Protein AF-A0A2W4M4T5-F1 (afdb_monomer_lite)

pLDDT: mean 83.71, std 16.91, range [37.59, 98.0]

Radius of gyration: 23.9 Å; chains: 1; bounding box: 44×27×94 Å

Sequence (125 aa):
LLLDLAQGASMSASIDAAGRVLHELYKVGNVKRNTVQHAGFLVLKAPDVPSMLIETAFISNPAEEKRLRDPKHQQRLAEAIHAGVRSYFYANPPPGTLIAQRLQGGGNRIAAAGPRAEGATGAAP

Secondary structure (DSSP, 8-state):
-HHHHHHHHHHHHHHHHHHHHHHHHHHHS--S-SS------GGG--SSS---------TTSHHHHHHHT-HHHHHHHHHHHHHHHHHHHHHSPPTTSHHHHHHHHHHTTSS--PPPPPP------

Foldseek 3Di:
DVLVVLQVVLAVLLQQLVLLLLVLLVVLDDDPDNHADDDPDPQCPDSNHNDDDDDQFDCVDVVRVVLVPDPVSVVSSVVSSVRSNVVSCLVVPDPPDPSVVVVVVVVVVVVPCDPDDDDDDDDDD

Structure (mmCIF, N/CA/C/O backbone):
data_AF-A0A2W4M4T5-F1
#
_entry.id   AF-A0A2W4M4T5-F1
#
loop_
_atom_site.group_PDB
_atom_site.id
_atom_site.type_symbol
_atom_site.label_atom_id
_atom_site.label_alt_id
_atom_site.label_comp_id
_atom_site.label_asym_id
_atom_site.label_entity_id
_atom_site.label_seq_id
_atom_site.pdbx_PDB_ins_code
_atom_site.Cartn_x
_atom_site.Cartn_y
_atom_site.Cartn_z
_atom_site.occupancy
_atom_site.B_iso_or_equiv
_atom_site.auth_seq_id
_atom_site.auth_comp_id
_atom_site.auth_asym_id
_atom_site.auth_atom_id
_atom_site.pdbx_PDB_model_num
ATOM 1 N N . LEU A 1 1 ? 27.479 1.053 -9.948 1.00 78.12 1 LEU A N 1
ATOM 2 C CA . LEU A 1 1 ? 26.798 1.242 -11.250 1.00 78.12 1 LEU A CA 1
ATOM 3 C C . LEU A 1 1 ? 25.542 0.376 -11.352 1.00 78.12 1 LEU A C 1
ATOM 5 O O . LEU A 1 1 ? 24.470 0.944 -11.266 1.00 78.12 1 LEU A O 1
ATOM 9 N N . LEU A 1 2 ? 25.621 -0.963 -11.420 1.00 86.06 2 LEU A N 1
ATOM 10 C CA . LEU A 1 2 ? 24.408 -1.809 -11.481 1.00 86.06 2 LEU A CA 1
ATOM 11 C C . LEU A 1 2 ? 23.506 -1.704 -10.241 1.00 86.06 2 LEU A C 1
ATOM 13 O O . LEU A 1 2 ? 22.292 -1.621 -10.380 1.00 86.06 2 LEU A O 1
ATOM 17 N N . LEU A 1 3 ? 24.098 -1.660 -9.043 1.00 85.00 3 LEU A N 1
ATOM 18 C CA . LEU A 1 3 ? 23.341 -1.528 -7.793 1.00 85.00 3 LEU A CA 1
ATOM 19 C C . LEU A 1 3 ? 22.560 -0.207 -7.716 1.00 85.00 3 LEU A C 1
ATOM 21 O O . LEU A 1 3 ? 21.418 -0.193 -7.281 1.00 85.00 3 LEU A O 1
ATOM 25 N N . ASP A 1 4 ? 23.172 0.882 -8.175 1.00 83.81 4 ASP A N 1
ATOM 26 C CA . ASP A 1 4 ? 22.576 2.221 -8.171 1.00 83.81 4 ASP A CA 1
ATOM 27 C C . ASP A 1 4 ? 21.424 2.321 -9.189 1.00 83.81 4 ASP A C 1
ATOM 29 O O . ASP A 1 4 ? 20.344 2.819 -8.884 1.00 83.81 4 ASP A O 1
ATOM 33 N N . LEU A 1 5 ? 21.598 1.718 -10.374 1.00 83.81 5 LEU A N 1
ATOM 34 C CA . LEU A 1 5 ? 20.526 1.586 -11.368 1.00 83.81 5 LEU A CA 1
ATOM 35 C C . LEU A 1 5 ? 19.352 0.746 -10.847 1.00 83.81 5 LEU A C 1
ATOM 37 O O . LEU A 1 5 ? 18.197 1.122 -11.045 1.00 83.81 5 LEU A O 1
ATOM 41 N N . ALA A 1 6 ? 19.633 -0.372 -10.171 1.00 84.31 6 ALA A N 1
ATOM 42 C CA . ALA A 1 6 ? 18.604 -1.218 -9.570 1.00 84.31 6 ALA A CA 1
ATOM 43 C C . ALA A 1 6 ? 17.831 -0.475 -8.467 1.00 84.31 6 ALA A C 1
ATOM 45 O O . ALA A 1 6 ? 16.601 -0.506 -8.459 1.00 84.31 6 ALA A O 1
ATOM 46 N N . GLN A 1 7 ? 18.536 0.266 -7.607 1.00 85.50 7 GLN A N 1
ATOM 47 C CA . GLN A 1 7 ? 17.928 1.107 -6.573 1.00 85.50 7 GLN A CA 1
ATOM 48 C C . GLN A 1 7 ? 17.037 2.198 -7.168 1.00 85.50 7 GLN A C 1
ATOM 50 O O . GLN A 1 7 ? 15.904 2.377 -6.718 1.00 85.50 7 G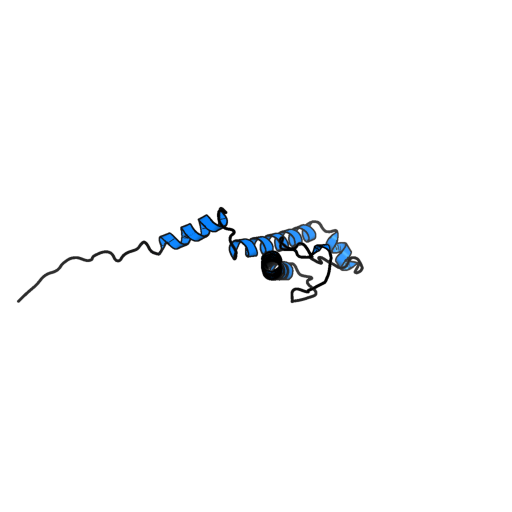LN A O 1
ATOM 55 N N . GLY A 1 8 ? 17.510 2.891 -8.208 1.00 86.69 8 GLY A N 1
ATOM 56 C CA . GLY A 1 8 ? 16.719 3.889 -8.925 1.00 86.69 8 GLY A CA 1
ATOM 57 C C . GLY A 1 8 ? 15.447 3.291 -9.533 1.00 86.69 8 GLY A C 1
ATOM 58 O O . GLY A 1 8 ? 14.355 3.817 -9.321 1.00 86.69 8 GLY A O 1
ATOM 59 N N . ALA A 1 9 ? 15.566 2.151 -10.219 1.00 87.12 9 ALA A N 1
ATOM 60 C CA . ALA A 1 9 ? 14.426 1.454 -10.813 1.00 87.12 9 ALA A CA 1
ATOM 61 C C . ALA A 1 9 ? 13.409 0.986 -9.756 1.00 87.12 9 ALA A C 1
ATOM 63 O O . ALA A 1 9 ? 12.205 1.193 -9.924 1.00 87.12 9 ALA A O 1
ATOM 64 N N . SER A 1 10 ? 13.886 0.411 -8.648 1.00 89.25 10 SER A N 1
ATOM 65 C CA . SER A 1 10 ? 13.053 -0.013 -7.517 1.00 89.25 10 SER A CA 1
ATOM 66 C C . SER A 1 10 ? 12.312 1.169 -6.880 1.00 89.25 10 SER A C 1
ATOM 68 O O . SER A 1 10 ? 11.111 1.085 -6.606 1.00 89.25 10 SER A O 1
ATOM 70 N N . MET A 1 11 ? 12.984 2.312 -6.712 1.00 90.38 11 MET A N 1
ATOM 71 C CA . MET A 1 11 ? 12.371 3.536 -6.189 1.00 90.38 11 MET A CA 1
ATOM 72 C C . MET A 1 11 ? 11.274 4.062 -7.123 1.00 90.38 11 MET A C 1
ATOM 74 O O . MET A 1 11 ? 10.160 4.327 -6.671 1.00 90.38 11 MET A O 1
ATOM 78 N N . SER A 1 12 ? 11.544 4.172 -8.427 1.00 92.44 12 SER A N 1
ATOM 79 C CA . SER A 1 12 ? 10.541 4.614 -9.405 1.00 92.44 12 SER A CA 1
ATOM 80 C C . SER A 1 12 ? 9.327 3.683 -9.441 1.00 92.44 12 SER A C 1
ATOM 82 O O . SER A 1 12 ? 8.189 4.155 -9.418 1.00 92.44 12 SER A O 1
ATOM 84 N N . ALA A 1 13 ? 9.555 2.367 -9.422 1.00 93.81 13 ALA A N 1
ATOM 85 C CA . ALA A 1 13 ? 8.497 1.366 -9.331 1.00 93.81 13 ALA A CA 1
ATOM 86 C C . ALA A 1 13 ? 7.667 1.513 -8.045 1.00 93.81 13 ALA A C 1
ATOM 88 O O . ALA A 1 13 ? 6.438 1.453 -8.095 1.00 93.81 13 ALA A O 1
ATOM 89 N N . SER A 1 14 ? 8.325 1.759 -6.908 1.00 95.06 14 SER A N 1
ATOM 90 C CA . SER A 1 14 ? 7.667 1.972 -5.614 1.00 95.06 14 SER A CA 1
ATOM 91 C C . SER A 1 14 ? 6.757 3.197 -5.635 1.00 95.06 14 SER A C 1
ATOM 93 O O . SER A 1 14 ? 5.631 3.121 -5.151 1.00 95.06 14 SER A O 1
ATOM 95 N N . ILE A 1 15 ? 7.212 4.309 -6.224 1.00 95.00 15 ILE A N 1
ATOM 96 C CA . ILE A 1 15 ? 6.440 5.557 -6.322 1.00 95.00 15 ILE A CA 1
ATOM 97 C C . ILE A 1 15 ? 5.196 5.371 -7.199 1.00 95.00 15 ILE A C 1
ATOM 99 O O . ILE A 1 15 ? 4.105 5.768 -6.788 1.00 95.00 15 ILE A O 1
ATOM 103 N N . ASP A 1 16 ? 5.330 4.749 -8.375 1.00 96.25 16 ASP A N 1
ATOM 104 C CA . ASP A 1 16 ? 4.192 4.488 -9.271 1.00 96.25 16 ASP A CA 1
ATOM 105 C C . ASP A 1 16 ? 3.172 3.547 -8.609 1.00 96.25 16 ASP A C 1
ATOM 107 O O . ASP A 1 16 ? 1.980 3.860 -8.512 1.00 96.25 16 ASP A O 1
ATOM 111 N N . ALA A 1 17 ? 3.640 2.425 -8.054 1.00 96.69 17 ALA A N 1
ATOM 112 C CA . ALA A 1 17 ? 2.778 1.481 -7.354 1.00 96.69 17 ALA A CA 1
ATOM 113 C C . ALA A 1 17 ? 2.069 2.134 -6.153 1.00 96.69 17 ALA A C 1
ATOM 115 O O . ALA A 1 17 ? 0.855 1.978 -5.993 1.00 96.69 17 ALA A O 1
ATOM 116 N N . ALA A 1 18 ? 2.793 2.910 -5.340 1.00 95.94 18 ALA A N 1
ATOM 117 C CA . ALA A 1 18 ? 2.231 3.610 -4.190 1.00 95.94 18 ALA A CA 1
ATOM 118 C C . ALA A 1 18 ? 1.200 4.664 -4.610 1.00 95.94 18 ALA A C 1
ATOM 120 O O . ALA A 1 18 ? 0.160 4.776 -3.968 1.00 95.94 18 ALA A O 1
ATOM 121 N N . GLY A 1 19 ? 1.433 5.395 -5.705 1.00 95.81 19 GLY A N 1
ATOM 122 C CA . GLY A 1 19 ? 0.477 6.369 -6.238 1.00 95.81 19 GLY A CA 1
ATOM 123 C C . GLY A 1 19 ? -0.847 5.726 -6.657 1.00 95.81 19 GLY A C 1
ATOM 124 O O . GLY A 1 19 ? -1.922 6.254 -6.365 1.00 95.81 19 GLY A O 1
ATOM 125 N N . ARG A 1 20 ? -0.790 4.541 -7.271 1.00 96.88 20 ARG A N 1
ATOM 126 C CA . ARG A 1 20 ? -1.985 3.775 -7.663 1.00 96.88 20 ARG A CA 1
ATOM 127 C C . ARG A 1 20 ? -2.732 3.215 -6.461 1.00 96.88 20 ARG A C 1
ATOM 129 O O . ARG A 1 20 ? -3.953 3.315 -6.405 1.00 96.88 20 ARG A O 1
ATOM 136 N N . VAL A 1 21 ? -2.012 2.663 -5.486 1.00 96.19 21 VAL A N 1
ATOM 137 C CA . VAL A 1 21 ? -2.602 2.204 -4.218 1.00 96.19 21 VAL A CA 1
ATOM 138 C C . VAL A 1 21 ? -3.254 3.364 -3.470 1.00 96.19 21 VAL A C 1
ATOM 140 O O . VAL A 1 21 ? -4.394 3.242 -3.028 1.00 96.19 21 VAL A O 1
ATOM 143 N N . LEU A 1 22 ? -2.585 4.515 -3.399 1.00 95.12 22 LEU A N 1
ATOM 144 C CA . LEU A 1 22 ? -3.117 5.729 -2.792 1.00 95.12 22 LEU A CA 1
ATOM 145 C C . LEU A 1 22 ? -4.424 6.169 -3.469 1.00 95.12 22 LEU A C 1
ATOM 147 O O . LEU A 1 22 ? -5.398 6.461 -2.778 1.00 95.12 22 LEU A O 1
ATOM 151 N N . HIS A 1 23 ? -4.471 6.162 -4.805 1.00 94.50 23 HIS A N 1
ATOM 152 C CA . HIS A 1 23 ? -5.674 6.489 -5.575 1.00 94.50 23 HIS A CA 1
ATOM 153 C C . HIS A 1 23 ? -6.866 5.569 -5.255 1.00 94.50 23 HIS A C 1
ATOM 155 O O . HIS A 1 23 ? -7.997 6.043 -5.156 1.00 94.50 23 HIS A O 1
ATOM 161 N N . GLU A 1 24 ? -6.644 4.267 -5.068 1.00 95.44 24 GLU A N 1
ATOM 162 C CA . GLU A 1 24 ? -7.721 3.344 -4.688 1.00 95.44 24 GLU A CA 1
ATOM 163 C C . GLU A 1 24 ? -8.148 3.523 -3.225 1.00 95.44 24 GLU A C 1
ATOM 165 O O . GLU A 1 24 ? -9.343 3.524 -2.925 1.00 95.44 24 GLU A O 1
ATOM 170 N N . LEU A 1 25 ? -7.201 3.756 -2.311 1.00 93.31 25 LEU A N 1
ATOM 171 C CA . LEU A 1 25 ? -7.499 4.024 -0.899 1.00 93.31 25 LEU A CA 1
ATOM 172 C C . LEU A 1 25 ? -8.354 5.286 -0.716 1.00 93.31 25 LEU A C 1
ATOM 174 O O . LEU A 1 25 ? -9.224 5.318 0.156 1.00 93.31 25 LEU A O 1
ATOM 178 N N . TYR A 1 26 ? -8.187 6.289 -1.582 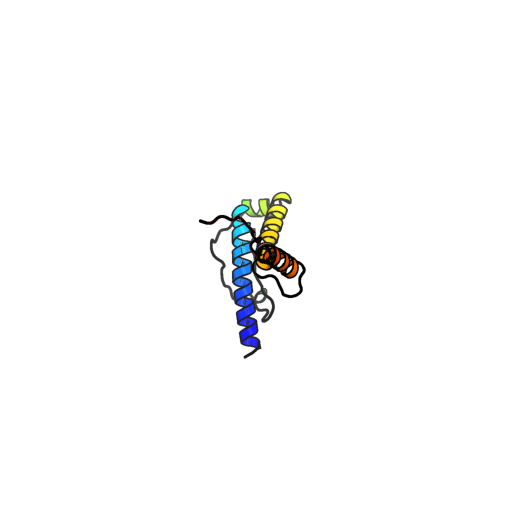1.00 91.06 26 TYR A N 1
ATOM 179 C CA . TYR A 1 26 ? -9.044 7.477 -1.609 1.00 91.06 26 TYR A CA 1
ATOM 180 C C . TYR A 1 26 ? -10.534 7.152 -1.730 1.00 91.06 26 TYR A C 1
ATOM 182 O O . TYR A 1 26 ? -11.363 7.832 -1.125 1.00 91.06 26 TYR A O 1
ATOM 190 N N . LYS A 1 27 ? -10.879 6.095 -2.468 1.00 90.75 27 LYS A N 1
ATOM 191 C CA . LYS A 1 27 ? -12.267 5.682 -2.713 1.00 90.75 27 LYS A CA 1
ATOM 192 C C . LYS A 1 27 ? -12.905 5.017 -1.491 1.00 90.75 27 LYS A C 1
ATOM 194 O O . LYS A 1 27 ? -14.124 5.032 -1.358 1.00 90.75 27 LYS A O 1
ATOM 199 N N . VAL A 1 28 ? -12.096 4.455 -0.589 1.00 88.44 28 VAL A N 1
ATOM 200 C CA . VAL A 1 28 ? -12.563 3.825 0.662 1.00 88.44 28 VAL A CA 1
ATOM 201 C C . VAL A 1 28 ? -12.889 4.871 1.737 1.00 88.44 28 VAL A C 1
ATOM 203 O O . VAL A 1 28 ? -13.686 4.603 2.641 1.00 88.44 28 VAL A O 1
ATOM 206 N N . GLY A 1 29 ? -12.320 6.073 1.613 1.00 73.00 29 GLY A N 1
ATOM 207 C CA . GLY A 1 29 ? -12.390 7.137 2.611 1.00 73.00 29 GLY A CA 1
ATOM 208 C C . GLY A 1 29 ? -11.317 6.983 3.694 1.00 73.00 29 GLY A C 1
ATOM 209 O O . GLY A 1 29 ? -10.863 5.877 3.971 1.00 73.00 29 GLY A O 1
ATOM 210 N N . ASN A 1 30 ? -10.940 8.106 4.318 1.00 63.78 30 ASN A N 1
ATOM 211 C CA . ASN A 1 30 ? -9.935 8.231 5.392 1.00 63.78 30 ASN A CA 1
ATOM 212 C C . ASN A 1 30 ? -8.445 8.280 4.987 1.00 63.78 30 ASN A C 1
ATOM 214 O O . ASN A 1 30 ? -7.581 7.947 5.793 1.00 63.78 30 ASN A O 1
ATOM 218 N N . VAL A 1 31 ? -8.100 8.811 3.812 1.00 69.06 31 VAL A N 1
ATOM 219 C CA . VAL A 1 31 ? -6.696 9.155 3.519 1.00 69.06 31 VAL A CA 1
ATOM 220 C C . VAL A 1 31 ? -6.405 10.599 3.950 1.00 69.06 31 VAL A C 1
ATOM 222 O O . VAL A 1 31 ? -7.015 11.534 3.438 1.00 69.06 31 VAL A O 1
ATOM 225 N N . LYS A 1 32 ? -5.468 10.808 4.890 1.00 73.25 32 LYS A N 1
ATOM 226 C CA . LYS A 1 32 ? -5.086 12.160 5.363 1.00 73.25 32 LYS A CA 1
ATOM 227 C C . LYS A 1 32 ? -4.214 12.951 4.379 1.00 73.25 32 LYS A C 1
ATOM 229 O O . LYS A 1 32 ? -4.137 14.171 4.489 1.00 73.25 32 LYS A O 1
ATOM 234 N N . ARG A 1 33 ? -3.494 12.276 3.479 1.00 78.19 33 ARG A N 1
ATOM 235 C CA . ARG A 1 33 ? -2.483 12.877 2.588 1.00 78.19 33 ARG A CA 1
ATOM 236 C C . ARG A 1 33 ? -2.756 12.509 1.137 1.00 78.19 33 ARG A C 1
ATOM 238 O O . ARG A 1 33 ? -2.962 11.341 0.827 1.00 78.19 33 ARG A O 1
ATOM 245 N N . ASN A 1 34 ? -2.751 13.489 0.238 1.00 80.56 34 ASN A N 1
ATOM 246 C CA . ASN A 1 34 ? -3.064 13.323 -1.194 1.00 80.56 34 ASN A CA 1
ATOM 247 C C . ASN A 1 34 ? -1.869 13.019 -2.080 1.00 80.56 34 ASN A C 1
ATOM 249 O O . ASN A 1 34 ? -2.026 12.868 -3.288 1.00 80.56 34 ASN A O 1
ATOM 253 N N . THR A 1 35 ? -0.700 12.862 -1.478 1.00 87.12 35 THR A N 1
ATOM 254 C CA . THR A 1 35 ? 0.535 12.543 -2.178 1.00 87.12 35 THR A CA 1
ATOM 255 C C . THR A 1 35 ? 1.279 11.431 -1.456 1.00 87.12 35 THR A C 1
ATOM 257 O O . THR A 1 35 ? 1.178 11.284 -0.233 1.00 87.12 35 THR A O 1
ATOM 260 N N . VAL A 1 36 ? 2.037 10.645 -2.222 1.00 90.19 36 VAL A N 1
ATOM 261 C CA . VAL A 1 36 ? 2.979 9.663 -1.677 1.00 90.19 36 VAL A CA 1
ATOM 262 C C . VAL A 1 36 ? 4.023 10.409 -0.848 1.00 90.19 36 VAL A C 1
ATOM 264 O O . VAL A 1 36 ? 4.549 11.433 -1.279 1.00 90.19 36 VAL A O 1
ATOM 267 N N . GLN A 1 37 ? 4.286 9.919 0.362 1.00 90.81 37 GLN A N 1
ATOM 268 C CA . GLN A 1 37 ? 5.281 10.496 1.261 1.00 90.81 37 GLN A CA 1
ATOM 269 C C . GLN A 1 37 ? 6.575 9.685 1.197 1.00 90.81 37 GLN A C 1
ATOM 271 O O . GLN A 1 37 ? 6.544 8.462 1.061 1.00 90.81 37 GLN A O 1
ATOM 276 N N . HIS A 1 38 ? 7.707 10.367 1.345 1.00 89.06 38 HIS A N 1
ATOM 277 C CA . HIS A 1 38 ? 9.021 9.737 1.421 1.00 89.06 38 HIS A CA 1
ATOM 278 C C . HIS A 1 38 ? 9.525 9.739 2.860 1.00 89.06 38 HIS A C 1
ATOM 280 O O . HIS A 1 38 ? 9.458 10.756 3.549 1.00 89.06 38 HIS A O 1
ATOM 286 N N . ALA A 1 39 ? 10.055 8.603 3.307 1.00 85.62 39 ALA A N 1
ATOM 287 C CA . ALA A 1 39 ? 10.619 8.455 4.640 1.00 85.62 39 ALA A CA 1
ATOM 288 C C . ALA A 1 39 ? 11.752 7.422 4.644 1.00 85.62 39 ALA A C 1
ATOM 290 O O . ALA A 1 39 ? 11.730 6.444 3.901 1.00 85.62 39 ALA A O 1
ATOM 291 N N . GLY A 1 40 ? 12.741 7.623 5.517 1.00 86.12 40 GLY A N 1
ATOM 292 C CA . GLY A 1 40 ? 13.938 6.782 5.625 1.00 86.12 40 GLY A CA 1
ATOM 293 C C . GLY A 1 40 ? 13.748 5.473 6.402 1.00 86.12 40 GLY A C 1
ATOM 294 O O . GLY A 1 40 ? 14.694 5.030 7.059 1.00 86.12 40 GLY A O 1
ATOM 295 N N . PHE A 1 41 ? 12.555 4.870 6.369 1.00 89.31 41 PHE A N 1
ATOM 296 C CA . PHE A 1 41 ? 12.253 3.644 7.112 1.00 89.31 41 PHE A CA 1
ATOM 297 C C . PHE A 1 41 ? 13.066 2.457 6.596 1.00 89.31 41 PHE A C 1
ATOM 299 O O . PHE A 1 41 ? 13.161 2.241 5.392 1.00 89.31 41 PHE A O 1
ATOM 306 N N . LEU A 1 42 ? 13.619 1.651 7.510 1.00 87.62 42 LEU A N 1
ATOM 307 C CA . LEU A 1 42 ? 14.437 0.483 7.160 1.00 87.62 42 LEU A CA 1
ATOM 308 C C . LEU A 1 42 ? 13.681 -0.519 6.274 1.00 87.62 42 LEU A C 1
ATOM 310 O O . LEU A 1 42 ? 14.258 -1.049 5.331 1.00 87.62 42 LEU A O 1
ATOM 314 N N . VAL A 1 43 ? 12.384 -0.713 6.532 1.00 86.56 43 VAL A N 1
ATOM 315 C CA . VAL A 1 43 ? 11.514 -1.624 5.766 1.00 86.56 43 VAL A CA 1
ATOM 316 C C . VAL A 1 43 ? 11.337 -1.225 4.296 1.00 86.56 43 VAL A C 1
ATOM 318 O O . VAL A 1 43 ? 10.844 -2.024 3.513 1.00 86.56 43 VAL A O 1
ATOM 321 N N . LEU A 1 44 ? 11.744 -0.010 3.913 1.00 89.06 44 LEU A N 1
ATOM 322 C CA . LEU A 1 44 ? 11.647 0.504 2.544 1.00 89.06 44 LEU A CA 1
ATOM 323 C C . LEU A 1 44 ? 12.995 0.510 1.805 1.00 89.06 44 LEU A C 1
ATOM 325 O O . LEU A 1 44 ? 13.075 1.035 0.700 1.00 89.06 44 LEU A O 1
ATOM 329 N N . LYS A 1 45 ? 14.071 -0.019 2.407 1.00 83.88 45 LYS A N 1
ATOM 330 C CA . LYS A 1 45 ? 15.447 0.104 1.880 1.00 83.88 45 LYS A CA 1
ATOM 331 C C . LYS A 1 45 ? 15.929 -1.092 1.054 1.00 83.88 45 LYS A C 1
ATOM 333 O O . LYS A 1 45 ? 17.127 -1.186 0.790 1.00 83.88 45 LYS A O 1
ATOM 338 N N . ALA A 1 46 ? 15.044 -2.006 0.661 1.00 85.31 46 ALA A N 1
ATOM 339 C CA . ALA A 1 46 ? 15.429 -3.111 -0.212 1.00 85.31 46 ALA A CA 1
ATOM 340 C C . ALA A 1 46 ? 15.905 -2.557 -1.576 1.00 85.31 46 ALA A C 1
ATOM 342 O O . ALA A 1 46 ? 15.163 -1.813 -2.220 1.00 85.31 46 ALA A O 1
ATOM 343 N N . PRO A 1 47 ? 17.139 -2.865 -2.016 1.00 78.19 47 PRO A N 1
ATOM 344 C CA . PRO A 1 47 ? 17.741 -2.207 -3.175 1.00 78.19 47 PRO A CA 1
ATOM 345 C C . PRO A 1 47 ? 17.134 -2.637 -4.516 1.00 78.19 47 PRO A C 1
ATOM 347 O O . PRO A 1 47 ? 17.219 -1.895 -5.486 1.00 78.19 47 PRO A O 1
ATOM 350 N N . ASP A 1 48 ? 16.529 -3.817 -4.581 1.00 85.94 48 ASP A N 1
ATOM 351 C CA . ASP A 1 48 ? 16.028 -4.464 -5.796 1.00 85.94 48 ASP A CA 1
ATOM 352 C C . ASP A 1 48 ? 14.537 -4.836 -5.717 1.00 85.94 48 ASP A C 1
ATOM 354 O O . ASP A 1 48 ? 13.975 -5.351 -6.683 1.00 85.94 48 ASP A O 1
ATOM 358 N N . VAL A 1 49 ? 13.878 -4.544 -4.591 1.00 88.81 49 VAL A N 1
ATOM 359 C CA . VAL A 1 49 ? 12.461 -4.853 -4.365 1.00 88.81 49 VAL A CA 1
ATOM 360 C C . VAL A 1 49 ? 11.666 -3.568 -4.130 1.00 88.81 49 VAL A C 1
ATOM 362 O O . VAL A 1 49 ? 11.895 -2.891 -3.118 1.00 88.81 49 VAL A O 1
ATOM 365 N N . PRO A 1 50 ? 10.692 -3.243 -5.003 1.00 92.00 50 PRO A N 1
ATOM 366 C CA . PRO A 1 50 ? 9.802 -2.115 -4.781 1.00 92.00 50 PRO A CA 1
ATOM 367 C C . PRO A 1 50 ? 9.049 -2.268 -3.456 1.00 92.00 50 PRO A C 1
ATOM 369 O O . PRO A 1 50 ? 8.457 -3.314 -3.191 1.00 92.00 50 PRO A O 1
ATOM 372 N N . SER A 1 51 ? 9.071 -1.234 -2.619 1.00 94.00 51 SER A N 1
ATOM 373 C CA . SER A 1 51 ? 8.577 -1.285 -1.240 1.00 94.00 51 SER A CA 1
ATOM 374 C C . SER A 1 51 ? 7.735 -0.053 -0.913 1.00 94.00 51 SER A C 1
ATOM 376 O O . SER A 1 51 ? 8.084 1.067 -1.278 1.00 94.00 51 SER A O 1
ATOM 378 N N . MET A 1 52 ? 6.633 -0.240 -0.185 1.00 94.88 52 MET A N 1
ATOM 379 C CA . MET A 1 52 ? 5.793 0.857 0.310 1.00 94.88 52 MET A CA 1
ATOM 380 C C . MET A 1 52 ? 5.248 0.548 1.704 1.00 94.88 52 MET A C 1
ATOM 382 O O . MET A 1 52 ? 5.050 -0.612 2.059 1.00 94.88 52 MET A O 1
ATOM 386 N N . LEU A 1 53 ? 4.974 1.598 2.476 1.00 94.94 53 LEU A N 1
ATOM 387 C CA . LEU A 1 53 ? 4.306 1.513 3.772 1.00 94.94 53 LEU A CA 1
ATOM 388 C C . LEU A 1 53 ? 2.934 2.171 3.654 1.00 94.94 53 LEU A C 1
ATOM 390 O O . LEU A 1 53 ? 2.817 3.273 3.121 1.00 94.94 53 LEU A O 1
ATOM 394 N N . ILE A 1 54 ? 1.904 1.488 4.152 1.00 92.62 54 ILE A N 1
ATOM 395 C CA . ILE A 1 54 ? 0.519 1.959 4.094 1.00 92.62 54 ILE A CA 1
ATOM 396 C C . ILE A 1 54 ? 0.035 2.235 5.514 1.00 92.62 54 ILE A C 1
ATOM 398 O O . ILE A 1 54 ? -0.097 1.320 6.324 1.00 92.62 54 ILE A O 1
ATOM 402 N N . GLU A 1 55 ? -0.255 3.500 5.803 1.00 90.88 55 GLU A N 1
ATOM 403 C CA . GLU A 1 55 ? -0.905 3.915 7.046 1.00 90.88 55 GLU A CA 1
ATOM 404 C C . GLU A 1 55 ? -2.424 3.825 6.867 1.00 90.88 55 GLU A C 1
ATOM 406 O O . GLU A 1 55 ? -3.023 4.621 6.145 1.00 90.88 55 GLU A O 1
ATOM 411 N N . THR A 1 56 ? -3.056 2.831 7.491 1.00 88.75 56 THR A N 1
ATOM 412 C CA . THR A 1 56 ? -4.490 2.557 7.301 1.00 88.75 56 THR A CA 1
ATOM 413 C C . THR A 1 56 ? -5.391 3.367 8.230 1.00 88.75 56 THR A C 1
ATOM 415 O O . THR A 1 56 ? -6.492 3.739 7.828 1.00 88.75 56 THR A O 1
ATOM 418 N N . ALA A 1 57 ? -4.948 3.638 9.461 1.00 88.94 57 ALA A N 1
ATOM 419 C CA . ALA A 1 57 ? -5.614 4.529 10.413 1.00 88.94 57 ALA A CA 1
ATOM 420 C C . ALA A 1 57 ? -4.709 4.845 11.621 1.00 88.94 57 ALA A C 1
ATOM 422 O O . ALA A 1 57 ? -3.690 4.193 11.848 1.00 88.94 57 ALA A O 1
ATOM 423 N N . PHE A 1 58 ? -5.116 5.820 12.432 1.00 90.00 58 PHE A N 1
ATOM 424 C CA . PHE A 1 58 ? -4.490 6.187 13.698 1.00 90.00 58 PHE A CA 1
ATOM 425 C C . PHE A 1 58 ? -5.200 5.494 14.863 1.00 90.00 58 PHE A C 1
ATOM 427 O O . PHE A 1 58 ? -6.310 5.869 15.233 1.00 90.00 58 PHE A O 1
ATOM 434 N N . ILE A 1 59 ? -4.531 4.530 15.505 1.00 91.50 59 ILE A N 1
ATOM 435 C CA . ILE A 1 59 ? -5.055 3.832 16.698 1.00 91.50 59 ILE A CA 1
ATOM 436 C C . ILE A 1 59 ? -5.323 4.808 17.858 1.00 91.50 59 ILE A C 1
ATOM 438 O O . ILE A 1 59 ? -6.210 4.579 18.668 1.00 91.50 59 ILE A O 1
ATOM 442 N N . SER A 1 60 ? -4.610 5.936 17.916 1.00 93.38 60 SER A N 1
ATOM 443 C CA . SER A 1 60 ? -4.843 6.986 18.914 1.00 93.38 60 SER A CA 1
ATOM 444 C C . SER A 1 60 ? -6.169 7.738 18.742 1.00 93.38 60 SER A C 1
ATOM 446 O O . SER A 1 60 ? -6.575 8.452 19.656 1.00 93.38 60 SER A O 1
ATOM 448 N N . ASN A 1 61 ? -6.846 7.603 17.596 1.00 92.31 61 ASN A N 1
ATOM 449 C CA . ASN A 1 61 ? -8.178 8.152 17.365 1.00 92.31 61 ASN A CA 1
ATOM 450 C C . ASN A 1 61 ? -9.236 7.054 17.610 1.00 92.31 61 ASN A C 1
ATOM 452 O O . ASN A 1 61 ? -9.348 6.142 16.787 1.00 92.31 61 ASN A O 1
ATOM 456 N N . PRO A 1 62 ? -10.076 7.151 18.662 1.00 94.06 62 PRO A N 1
ATOM 457 C CA . PRO A 1 62 ? -11.046 6.104 19.004 1.00 94.06 62 PRO A CA 1
ATOM 458 C C . PRO A 1 62 ? -12.023 5.745 17.874 1.00 94.06 62 PRO A C 1
ATOM 460 O O . PRO A 1 62 ? -12.444 4.594 17.741 1.00 94.06 62 PRO A O 1
ATOM 463 N N . ALA A 1 63 ? -12.390 6.718 17.032 1.00 92.12 63 ALA A N 1
ATOM 464 C CA . ALA A 1 63 ? -13.278 6.476 15.897 1.00 92.12 63 ALA A CA 1
ATOM 465 C C . ALA A 1 63 ? -12.591 5.649 14.795 1.00 92.12 63 ALA A C 1
ATOM 467 O O . ALA A 1 63 ? -13.226 4.804 14.160 1.00 92.12 63 ALA A O 1
ATOM 468 N N . GLU A 1 64 ? -11.296 5.878 14.575 1.00 91.50 64 GLU A N 1
ATOM 469 C CA . GLU A 1 64 ? -10.487 5.128 13.613 1.00 91.50 64 GLU A CA 1
ATOM 470 C C . GLU A 1 64 ? -10.111 3.747 14.154 1.00 91.50 64 GLU A C 1
ATOM 472 O O . GLU A 1 64 ? -10.231 2.765 13.427 1.00 91.50 64 GLU A O 1
ATOM 477 N N . GLU A 1 65 ? -9.774 3.633 15.441 1.00 94.56 65 GLU A N 1
ATOM 478 C CA . GLU A 1 65 ? -9.536 2.345 16.099 1.00 94.56 65 GLU A CA 1
ATOM 479 C C . GLU A 1 65 ? -10.765 1.429 15.989 1.00 94.56 65 GLU A C 1
ATOM 481 O O . GLU A 1 65 ? -10.656 0.262 15.604 1.00 94.56 65 GLU A O 1
ATOM 486 N N . LYS A 1 66 ? -11.966 1.963 16.259 1.00 94.56 66 LYS A N 1
ATOM 487 C CA . LYS A 1 66 ? -13.212 1.198 16.128 1.00 94.56 66 LYS A CA 1
ATOM 488 C C . LYS A 1 66 ? -13.428 0.705 14.696 1.00 94.56 66 LYS A C 1
ATOM 490 O O . LYS A 1 66 ? -13.875 -0.423 14.504 1.00 94.56 66 LYS A O 1
ATOM 495 N N . ARG A 1 67 ? -13.098 1.526 13.693 1.00 92.31 67 ARG A N 1
ATOM 496 C CA . ARG A 1 67 ? -13.156 1.139 12.275 1.00 92.31 67 ARG A CA 1
ATOM 497 C C . ARG A 1 67 ? -12.115 0.082 11.926 1.00 92.31 67 ARG A C 1
ATOM 499 O O . ARG A 1 67 ? -12.450 -0.851 11.208 1.00 92.31 67 ARG A O 1
ATOM 506 N N . LEU A 1 68 ? -10.896 0.175 12.456 1.00 92.75 68 LEU A N 1
ATOM 507 C CA . LEU A 1 68 ? -9.853 -0.835 12.247 1.00 92.75 68 LEU A CA 1
ATOM 508 C C . LEU A 1 68 ? -10.256 -2.221 12.763 1.00 92.75 68 LEU A C 1
ATOM 510 O O . LEU A 1 68 ? -9.752 -3.217 12.254 1.00 92.75 68 LEU A O 1
ATOM 514 N N . ARG A 1 69 ? -11.178 -2.302 13.729 1.00 95.00 69 ARG A N 1
ATOM 515 C CA . ARG A 1 69 ? -11.737 -3.566 14.237 1.00 95.00 69 ARG A CA 1
ATOM 516 C C . ARG A 1 69 ? -12.930 -4.095 13.426 1.00 95.00 69 ARG A C 1
ATOM 518 O O . ARG A 1 69 ? -13.353 -5.218 13.675 1.00 95.00 69 ARG A O 1
ATOM 525 N N . ASP A 1 70 ? -13.483 -3.323 12.487 1.00 96.12 70 ASP A N 1
ATOM 526 C CA . ASP A 1 70 ? -14.611 -3.742 11.643 1.00 96.12 70 ASP A CA 1
ATOM 527 C C . ASP A 1 70 ? -14.116 -4.603 10.461 1.00 96.12 70 ASP A C 1
ATOM 529 O O . ASP A 1 70 ? -13.431 -4.078 9.574 1.00 96.12 70 ASP A O 1
ATOM 533 N N . PRO A 1 71 ? -14.506 -5.892 10.370 1.00 97.62 71 PRO A N 1
ATOM 534 C CA . PRO A 1 71 ? -14.105 -6.763 9.265 1.00 97.62 71 PRO A CA 1
ATOM 535 C C . PRO A 1 71 ? -14.512 -6.226 7.890 1.00 97.62 71 PRO A C 1
ATOM 537 O O . PRO A 1 71 ? -13.776 -6.380 6.917 1.00 97.62 71 PRO A O 1
ATOM 540 N N . LYS A 1 72 ? -15.658 -5.536 7.786 1.00 96.50 72 LYS A N 1
ATOM 541 C CA . LYS A 1 72 ? -16.090 -4.941 6.513 1.00 96.50 72 LYS A CA 1
ATOM 542 C C . LYS A 1 72 ? -15.161 -3.806 6.097 1.00 96.50 72 LYS A C 1
ATOM 544 O O . LYS A 1 72 ? -14.937 -3.611 4.907 1.00 96.50 72 LYS A O 1
ATOM 549 N N . HIS A 1 73 ? -14.651 -3.027 7.049 1.00 94.44 73 HIS A N 1
ATOM 550 C CA . HIS A 1 73 ? -13.693 -1.964 6.756 1.00 94.44 73 HIS A CA 1
ATOM 551 C C . HIS A 1 73 ? -12.332 -2.525 6.347 1.00 94.44 73 HIS A C 1
ATOM 553 O O . HIS A 1 73 ? -11.786 -2.080 5.339 1.00 94.44 73 HIS A O 1
ATOM 559 N N . GLN A 1 74 ? -11.835 -3.536 7.065 1.00 95.38 74 GLN A N 1
ATOM 560 C CA . GLN A 1 74 ? -10.605 -4.244 6.706 1.00 95.38 74 GLN A CA 1
ATOM 561 C C . GLN A 1 74 ? -10.678 -4.813 5.283 1.00 95.38 74 GLN A C 1
ATOM 563 O O . GLN A 1 74 ? -9.748 -4.626 4.502 1.00 95.38 74 GLN A O 1
ATOM 568 N N . GLN A 1 75 ? -11.811 -5.421 4.917 1.00 97.25 75 GLN A N 1
ATOM 569 C CA . GLN A 1 75 ? -12.030 -5.950 3.572 1.00 97.25 75 GLN A CA 1
ATOM 570 C C . GLN A 1 75 ? -11.972 -4.849 2.503 1.00 97.25 75 GLN A C 1
ATOM 572 O O . GLN A 1 75 ? -11.268 -5.004 1.509 1.00 97.25 75 GLN A O 1
ATOM 577 N N . ARG A 1 76 ? -12.630 -3.701 2.729 1.00 95.56 76 ARG A N 1
ATOM 578 C CA . ARG A 1 76 ? -12.564 -2.561 1.794 1.00 95.56 76 ARG A CA 1
ATOM 579 C C . ARG A 1 76 ? -11.137 -2.036 1.614 1.00 95.56 76 ARG A C 1
ATOM 581 O O . ARG A 1 76 ? -10.748 -1.707 0.498 1.00 95.56 76 ARG A O 1
ATOM 588 N N . LEU A 1 77 ? -10.352 -1.964 2.693 1.00 95.31 77 LEU A N 1
ATOM 589 C CA . LEU A 1 77 ? -8.941 -1.567 2.620 1.00 95.31 77 LEU A CA 1
ATOM 590 C C . LEU A 1 77 ? -8.119 -2.578 1.811 1.00 95.31 77 LEU A C 1
ATOM 592 O O . LEU A 1 77 ? -7.381 -2.180 0.914 1.00 95.31 77 LEU A O 1
ATOM 596 N N . ALA A 1 78 ? -8.274 -3.874 2.087 1.00 96.88 78 ALA A N 1
ATOM 597 C CA . ALA A 1 78 ? -7.570 -4.931 1.366 1.00 96.88 78 ALA A CA 1
ATOM 598 C C . ALA A 1 78 ? -7.900 -4.921 -0.136 1.00 96.88 78 ALA A C 1
ATOM 600 O O . ALA A 1 78 ? -6.999 -5.022 -0.968 1.00 96.88 78 ALA A O 1
ATOM 601 N N . GLU A 1 79 ? -9.173 -4.734 -0.490 1.00 97.81 79 GLU A N 1
ATOM 602 C CA . GLU A 1 79 ? -9.628 -4.626 -1.879 1.00 97.81 79 GLU A CA 1
ATOM 603 C C . GLU A 1 79 ? -9.023 -3.421 -2.597 1.00 97.81 79 GLU A C 1
ATOM 605 O O . GLU A 1 79 ? -8.573 -3.559 -3.735 1.00 97.81 79 GLU A O 1
ATOM 610 N N . ALA A 1 80 ? -8.953 -2.264 -1.936 1.00 96.56 80 ALA A N 1
ATOM 611 C CA . ALA A 1 80 ? -8.333 -1.070 -2.501 1.00 96.56 80 ALA A CA 1
ATOM 612 C C . ALA A 1 80 ? -6.824 -1.248 -2.720 1.00 96.56 80 ALA A C 1
ATOM 614 O O . ALA A 1 80 ? -6.313 -0.935 -3.797 1.00 96.56 80 ALA A O 1
ATOM 615 N N . ILE A 1 81 ? -6.112 -1.818 -1.742 1.00 96.94 81 ILE A N 1
ATOM 616 C CA . ILE A 1 81 ? -4.680 -2.122 -1.871 1.00 96.94 81 ILE A CA 1
ATOM 617 C C . ILE A 1 81 ? -4.454 -3.085 -3.037 1.00 96.94 81 ILE A C 1
ATOM 619 O O . ILE A 1 81 ? -3.629 -2.825 -3.914 1.00 96.94 81 ILE A O 1
ATOM 623 N N . HIS A 1 82 ? -5.235 -4.164 -3.097 1.00 98.00 82 HIS A N 1
ATOM 624 C CA . HIS A 1 82 ? -5.170 -5.130 -4.185 1.00 98.00 82 HIS A CA 1
ATOM 625 C C . HIS A 1 82 ? -5.466 -4.484 -5.545 1.00 98.00 82 HIS A C 1
ATOM 627 O O . HIS A 1 82 ? -4.738 -4.726 -6.507 1.00 98.00 82 HIS A O 1
ATOM 633 N N . ALA A 1 83 ? -6.490 -3.632 -5.643 1.00 97.94 83 ALA A N 1
ATOM 634 C CA . AL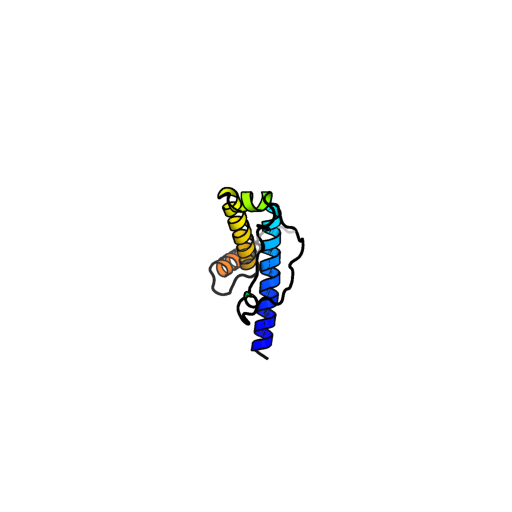A A 1 83 ? -6.827 -2.926 -6.874 1.00 97.94 83 ALA A CA 1
ATOM 635 C C . ALA A 1 83 ? -5.682 -2.017 -7.352 1.00 97.94 83 ALA A C 1
ATOM 637 O O . ALA A 1 83 ? -5.369 -2.017 -8.545 1.00 97.94 83 ALA A O 1
ATOM 638 N N . GLY A 1 84 ? -5.016 -1.310 -6.436 1.00 97.38 84 GLY A N 1
ATOM 639 C CA . GLY A 1 84 ? -3.883 -0.440 -6.751 1.00 97.38 84 GLY A CA 1
ATOM 640 C C . GLY A 1 84 ? -2.649 -1.213 -7.214 1.00 97.38 84 GLY A C 1
ATOM 641 O O . GLY A 1 84 ? -2.079 -0.898 -8.259 1.00 97.38 84 GLY A O 1
ATOM 642 N N . VAL A 1 85 ? -2.286 -2.284 -6.499 1.00 97.00 85 VAL A N 1
ATOM 643 C CA . VAL A 1 85 ? -1.184 -3.183 -6.888 1.00 97.00 85 VAL A CA 1
ATOM 644 C C . VAL A 1 85 ? -1.475 -3.839 -8.237 1.00 97.00 85 VAL A C 1
ATOM 646 O O . VAL A 1 85 ? -0.614 -3.892 -9.115 1.00 97.00 85 VAL A O 1
ATOM 649 N N . ARG A 1 86 ? -2.714 -4.287 -8.455 1.00 96.75 86 ARG A N 1
ATOM 650 C CA . ARG A 1 86 ? -3.140 -4.833 -9.744 1.00 96.75 86 ARG A CA 1
ATOM 651 C C . ARG A 1 86 ? -3.009 -3.785 -10.848 1.00 96.75 86 ARG A C 1
ATOM 653 O O . ARG A 1 86 ? -2.436 -4.083 -11.888 1.00 96.75 86 ARG A O 1
ATOM 660 N N . SER A 1 87 ? -3.482 -2.560 -10.624 1.00 97.19 87 SER A N 1
ATOM 661 C CA . SER A 1 87 ? -3.347 -1.450 -11.579 1.00 97.19 87 SER A CA 1
ATOM 662 C C . SER A 1 87 ? -1.888 -1.210 -11.980 1.00 97.19 87 SER A C 1
ATOM 664 O O . SER A 1 87 ? -1.606 -1.022 -13.163 1.00 97.19 87 SER A O 1
ATOM 666 N N . TYR A 1 88 ? -0.953 -1.290 -11.027 1.00 96.75 88 TYR A N 1
ATOM 667 C CA . TYR A 1 88 ? 0.479 -1.168 -11.305 1.00 96.75 88 TYR A CA 1
ATOM 668 C C . TYR A 1 88 ? 0.974 -2.245 -12.276 1.00 96.75 88 TYR A C 1
ATOM 670 O O . TYR A 1 88 ? 1.579 -1.913 -13.292 1.00 96.75 88 TYR A O 1
ATOM 678 N N . PHE A 1 89 ? 0.663 -3.518 -12.023 1.00 95.25 89 PHE A N 1
ATOM 679 C CA . PHE A 1 89 ? 1.105 -4.617 -12.886 1.00 95.25 89 PHE A CA 1
ATOM 680 C C . PHE A 1 89 ? 0.429 -4.645 -14.260 1.00 95.25 89 PHE A C 1
ATOM 682 O O . PHE A 1 89 ? 1.006 -5.169 -15.203 1.00 95.25 89 PHE A O 1
ATOM 689 N N . TYR A 1 90 ? -0.779 -4.101 -14.412 1.00 95.19 90 TYR A N 1
ATOM 690 C CA . TYR A 1 90 ? -1.398 -3.973 -15.737 1.00 95.19 90 TYR A CA 1
ATOM 691 C C . TYR A 1 90 ? -0.804 -2.818 -16.552 1.00 95.19 90 TYR A C 1
ATOM 693 O O . TYR A 1 90 ? -0.756 -2.912 -17.776 1.00 95.19 90 TYR A O 1
ATOM 701 N N . ALA A 1 91 ? -0.338 -1.753 -15.895 1.00 94.56 91 ALA A N 1
ATOM 702 C CA . ALA A 1 91 ? 0.374 -0.660 -16.555 1.00 94.56 91 ALA A CA 1
ATOM 703 C C . ALA A 1 91 ? 1.846 -0.998 -16.841 1.00 94.56 91 ALA A C 1
ATOM 705 O O . ALA A 1 91 ? 2.386 -0.566 -17.854 1.00 94.56 91 ALA A O 1
ATOM 706 N N . ASN A 1 92 ? 2.465 -1.807 -15.979 1.00 93.75 92 ASN A N 1
ATOM 707 C CA . ASN A 1 92 ? 3.848 -2.265 -16.080 1.00 93.75 92 ASN A CA 1
ATOM 708 C C . ASN A 1 92 ? 3.888 -3.806 -16.104 1.00 93.75 92 ASN A C 1
ATOM 710 O O . ASN A 1 92 ? 4.341 -4.429 -15.139 1.00 93.75 92 ASN A O 1
ATOM 714 N N . PRO A 1 93 ? 3.363 -4.452 -17.162 1.00 93.75 93 PRO A N 1
ATOM 715 C CA . PRO A 1 93 ? 3.261 -5.904 -17.220 1.00 93.75 93 PRO A CA 1
ATOM 716 C C . PRO A 1 93 ? 4.654 -6.543 -17.240 1.00 93.75 93 PRO A C 1
ATOM 718 O O . PRO A 1 93 ? 5.421 -6.294 -18.176 1.00 93.75 93 PRO A O 1
ATOM 721 N N . PRO A 1 94 ? 5.001 -7.397 -16.256 1.00 91.31 94 PRO A N 1
ATOM 722 C CA . PRO A 1 94 ? 6.315 -8.014 -16.238 1.00 91.31 94 PRO A CA 1
ATOM 723 C C . PRO A 1 94 ? 6.471 -8.956 -17.443 1.00 91.31 94 PRO A C 1
ATOM 725 O O . PRO A 1 94 ? 5.530 -9.705 -17.754 1.00 91.31 94 PRO A O 1
ATOM 728 N N . PRO A 1 95 ? 7.627 -8.949 -18.130 1.00 91.06 95 PRO A N 1
ATOM 729 C CA . PRO A 1 95 ? 7.873 -9.826 -19.268 1.00 91.06 95 PRO A CA 1
ATOM 730 C C . PRO A 1 95 ? 7.644 -11.302 -18.924 1.00 91.06 95 PRO A C 1
ATOM 732 O O . PRO A 1 95 ? 7.912 -11.746 -17.811 1.00 91.06 95 PRO A O 1
ATOM 735 N N . GLY A 1 96 ? 7.118 -12.071 -19.878 1.00 91.62 96 GLY A N 1
ATOM 736 C CA . GLY A 1 96 ? 6.855 -13.504 -19.693 1.00 91.62 96 GLY A CA 1
ATOM 737 C C . GLY A 1 96 ? 5.634 -13.842 -18.828 1.00 91.62 96 GLY A C 1
ATOM 738 O O . GLY A 1 96 ? 5.270 -15.011 -18.735 1.00 91.62 96 GLY A O 1
ATOM 739 N N . THR A 1 97 ? 4.952 -12.856 -18.237 1.00 92.88 97 THR A N 1
ATOM 740 C CA . THR A 1 97 ? 3.715 -13.099 -17.482 1.00 92.88 97 THR A CA 1
ATOM 741 C C . THR A 1 97 ? 2.499 -13.251 -18.393 1.00 92.88 97 THR A C 1
ATOM 743 O O . THR A 1 97 ? 2.436 -12.706 -19.497 1.00 92.88 97 THR A O 1
ATOM 746 N N . LEU A 1 98 ? 1.461 -13.923 -17.885 1.00 90.25 98 LEU A N 1
ATOM 747 C CA . LEU A 1 98 ? 0.163 -14.007 -18.562 1.00 90.25 98 LEU A CA 1
ATOM 748 C C . LEU A 1 98 ? -0.460 -12.624 -18.818 1.00 90.25 98 LEU A C 1
ATOM 750 O O . LEU A 1 98 ? -1.205 -12.459 -19.780 1.00 90.25 98 LEU A O 1
ATOM 754 N N . ILE A 1 99 ? -0.175 -11.630 -17.968 1.00 91.88 99 ILE A N 1
ATOM 755 C CA . ILE A 1 99 ? -0.655 -10.252 -18.147 1.00 91.88 99 ILE A CA 1
ATOM 756 C C . ILE A 1 99 ? -0.024 -9.653 -19.409 1.00 91.88 99 ILE A C 1
ATOM 758 O O . ILE A 1 99 ? -0.752 -9.182 -20.282 1.00 91.88 99 ILE A O 1
ATOM 762 N N . ALA A 1 100 ? 1.303 -9.752 -19.555 1.00 91.88 100 ALA A N 1
ATOM 763 C CA . ALA A 1 100 ? 2.017 -9.267 -20.737 1.00 91.88 100 ALA A CA 1
ATOM 764 C C . ALA A 1 100 ? 1.523 -9.939 -22.029 1.00 91.88 100 ALA A C 1
ATOM 766 O O . ALA A 1 100 ? 1.230 -9.258 -23.011 1.00 91.88 100 ALA A O 1
ATOM 767 N N . GLN A 1 101 ? 1.354 -11.264 -22.010 1.00 91.75 101 GLN A N 1
ATOM 768 C CA . GLN A 1 101 ? 0.880 -12.026 -23.171 1.00 91.75 101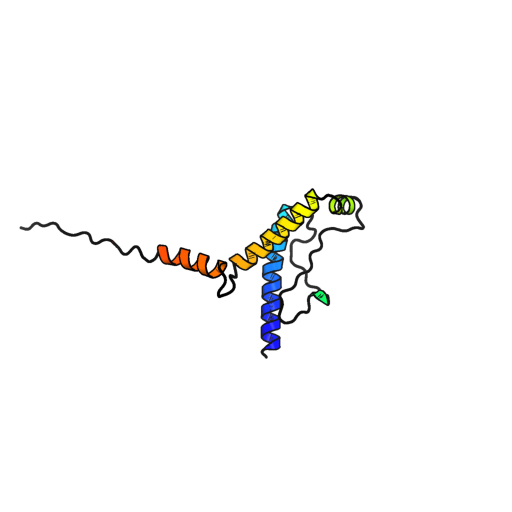 GLN A CA 1
ATOM 769 C C . GLN A 1 101 ? -0.534 -11.614 -23.602 1.00 91.75 101 GLN A C 1
ATOM 771 O O . GLN A 1 101 ? -0.795 -11.428 -24.791 1.00 91.75 101 GLN A O 1
ATOM 776 N N . ARG A 1 102 ? -1.457 -11.436 -22.646 1.00 89.38 102 ARG A N 1
ATOM 777 C CA . ARG A 1 102 ? -2.841 -11.035 -22.948 1.00 89.38 102 ARG A CA 1
ATOM 778 C C . ARG A 1 102 ? -2.925 -9.625 -23.528 1.00 89.38 102 ARG A C 1
ATOM 780 O O . ARG A 1 102 ? -3.686 -9.414 -24.468 1.00 89.38 102 ARG A O 1
ATOM 787 N N . LEU A 1 103 ? -2.143 -8.681 -23.002 1.00 86.38 103 LEU A N 1
ATOM 788 C CA . LEU A 1 103 ? -2.116 -7.306 -23.509 1.00 86.38 103 LEU A CA 1
ATOM 789 C C . LEU A 1 103 ? -1.538 -7.237 -24.934 1.00 86.38 103 LEU A C 1
ATOM 791 O O . LEU A 1 103 ? -2.091 -6.543 -25.784 1.00 86.38 103 LEU A O 1
ATOM 795 N N . GLN A 1 104 ? -0.494 -8.018 -25.233 1.00 80.19 104 GLN A N 1
ATOM 796 C CA . GLN A 1 104 ? 0.084 -8.113 -26.582 1.00 80.19 104 GLN A CA 1
ATOM 797 C C . GLN A 1 104 ? -0.860 -8.803 -27.583 1.00 80.19 104 GLN A C 1
ATOM 799 O O . GLN A 1 104 ? -1.023 -8.339 -28.713 1.00 80.19 104 GLN A O 1
ATOM 804 N N . GLY A 1 105 ? -1.539 -9.877 -27.164 1.00 67.25 105 GLY A N 1
ATOM 805 C CA . GLY A 1 105 ? -2.493 -10.609 -28.003 1.00 67.25 105 GLY A CA 1
ATOM 806 C C . GLY A 1 105 ? -3.726 -9.792 -28.414 1.00 67.25 105 GLY A C 1
ATOM 807 O O . GLY A 1 105 ? -4.307 -10.054 -29.468 1.00 67.25 105 GLY A O 1
ATOM 808 N N . GLY A 1 106 ? -4.108 -8.779 -27.628 1.00 61.22 106 GLY A N 1
ATOM 809 C CA . GLY A 1 106 ? -5.177 -7.835 -27.973 1.00 61.22 106 GLY A CA 1
ATOM 810 C C . GLY A 1 106 ? -4.783 -6.824 -29.058 1.00 61.22 106 GLY A C 1
ATOM 811 O O . GLY A 1 106 ? -5.599 -6.511 -29.923 1.00 61.22 106 GLY A O 1
ATOM 812 N N . GLY A 1 107 ? -3.526 -6.363 -29.063 1.00 56.53 107 GLY A N 1
ATOM 813 C CA . GLY A 1 107 ? -3.017 -5.385 -30.035 1.00 56.53 107 GLY A CA 1
ATOM 814 C C . GLY A 1 107 ? -2.793 -5.950 -31.443 1.00 56.53 107 GLY A C 1
ATOM 815 O O . GLY A 1 107 ? -2.929 -5.232 -32.429 1.00 56.53 107 GLY A O 1
ATOM 816 N N . ASN A 1 108 ? -2.532 -7.254 -31.568 1.00 53.38 108 ASN A N 1
ATOM 817 C CA . ASN A 1 108 ? -2.246 -7.883 -32.864 1.00 53.38 108 ASN A CA 1
ATOM 818 C C . ASN A 1 108 ? -3.497 -8.147 -33.735 1.00 53.38 108 ASN A C 1
ATOM 820 O O . ASN A 1 108 ? -3.380 -8.532 -34.894 1.00 53.38 108 ASN A O 1
ATOM 824 N N . ARG A 1 109 ? -4.714 -7.951 -33.205 1.00 55.88 109 ARG A N 1
ATOM 825 C CA . ARG A 1 109 ? -5.968 -8.205 -33.947 1.00 55.88 109 ARG A CA 1
ATOM 826 C C . ARG A 1 109 ? -6.457 -7.009 -34.768 1.00 55.88 109 ARG A C 1
ATOM 828 O O . ARG A 1 109 ? -7.249 -7.205 -35.683 1.00 55.88 109 ARG A O 1
ATOM 835 N N . ILE A 1 110 ? -5.984 -5.798 -34.472 1.00 55.81 110 ILE A N 1
ATOM 836 C CA . ILE A 1 110 ? -6.366 -4.571 -35.196 1.00 55.81 110 ILE A CA 1
ATOM 837 C C . ILE A 1 110 ? -5.447 -4.254 -36.385 1.00 55.81 110 ILE A C 1
ATOM 839 O O . ILE A 1 110 ? -5.849 -3.515 -37.274 1.00 55.81 110 ILE A O 1
ATOM 843 N N . ALA A 1 111 ? -4.256 -4.858 -36.457 1.00 54.47 111 ALA A N 1
ATOM 844 C CA . ALA A 1 111 ? -3.319 -4.671 -37.571 1.00 54.47 111 ALA A CA 1
ATOM 845 C C . ALA A 1 111 ? -3.535 -5.649 -38.749 1.00 54.47 111 ALA A C 1
ATOM 847 O O . ALA A 1 111 ? -2.938 -5.476 -39.806 1.00 54.47 111 ALA A O 1
ATOM 848 N N . ALA A 1 112 ? -4.389 -6.670 -38.591 1.00 51.09 112 ALA A N 1
ATOM 849 C CA . ALA A 1 112 ? -4.595 -7.732 -39.585 1.00 51.09 112 ALA A CA 1
ATOM 850 C C . ALA A 1 112 ? -5.811 -7.519 -40.515 1.00 51.09 112 ALA A C 1
ATOM 852 O O . ALA A 1 112 ? -6.105 -8.376 -41.347 1.00 51.09 112 ALA A O 1
ATOM 853 N N . ALA A 1 113 ? -6.521 -6.392 -40.406 1.00 50.47 113 ALA A N 1
ATOM 854 C CA . ALA A 1 113 ? -7.568 -6.016 -41.355 1.00 50.47 113 ALA A CA 1
ATOM 855 C C . ALA A 1 113 ? -6.960 -5.175 -42.491 1.00 50.47 113 ALA A C 1
ATOM 857 O O . ALA A 1 113 ? -7.125 -3.959 -42.540 1.00 50.47 113 ALA A O 1
ATOM 858 N N . GLY A 1 114 ? -6.212 -5.826 -43.388 1.00 44.84 114 GLY A N 1
ATOM 859 C CA . GLY A 1 114 ? -5.818 -5.217 -44.662 1.00 44.84 114 GLY A CA 1
ATOM 860 C C . GLY A 1 114 ? -7.057 -4.860 -45.502 1.00 44.84 114 GLY A C 1
ATOM 861 O O . GLY A 1 114 ? -8.086 -5.535 -45.373 1.00 44.84 114 GLY A O 1
ATOM 862 N N . PRO A 1 115 ? -7.002 -3.814 -46.348 1.00 46.91 115 PRO A N 1
ATOM 863 C CA . PRO A 1 115 ? -8.157 -3.397 -47.128 1.00 46.91 115 PRO A CA 1
ATOM 864 C C . PRO A 1 115 ? -8.538 -4.515 -48.104 1.00 46.91 115 PRO A C 1
ATOM 866 O O . PRO A 1 115 ? -7.700 -5.031 -48.845 1.00 46.91 115 PRO A O 1
ATOM 869 N N . ARG A 1 116 ? -9.813 -4.919 -48.066 1.00 44.25 116 ARG A N 1
ATOM 870 C CA . ARG A 1 116 ? -10.392 -5.853 -49.033 1.00 44.25 116 ARG A CA 1
ATOM 871 C C . ARG A 1 116 ? -10.343 -5.212 -50.416 1.00 44.25 116 ARG A C 1
ATOM 873 O O . ARG A 1 116 ? -10.789 -4.084 -50.590 1.00 44.25 116 ARG A O 1
ATOM 880 N N . ALA A 1 117 ? -9.794 -5.953 -51.370 1.00 48.91 117 ALA A N 1
ATOM 881 C CA . ALA A 1 117 ? -9.835 -5.624 -52.782 1.00 48.91 117 ALA A CA 1
ATOM 882 C C . ALA A 1 117 ? -11.292 -5.485 -53.256 1.00 48.91 117 ALA A C 1
ATOM 884 O O . ALA A 1 117 ? -12.080 -6.417 -53.095 1.00 48.91 117 ALA A O 1
ATOM 885 N N . GLU A 1 118 ? -11.623 -4.349 -53.866 1.00 38.47 118 GLU A N 1
ATOM 886 C CA . G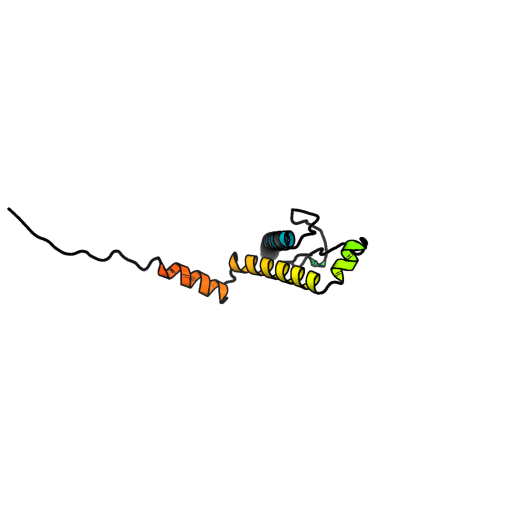LU A 1 118 ? -12.793 -4.209 -54.732 1.00 38.47 118 GLU A CA 1
ATOM 887 C C . GLU A 1 118 ? -12.324 -4.295 -56.183 1.00 38.47 118 GLU A C 1
ATOM 889 O O . GLU A 1 118 ? -11.472 -3.529 -56.636 1.00 38.47 118 GLU A O 1
ATOM 894 N N . GLY A 1 119 ? -12.847 -5.292 -56.892 1.00 39.31 119 GLY A N 1
ATOM 895 C CA . GLY A 1 119 ? -12.654 -5.472 -58.319 1.00 39.31 119 GLY A CA 1
ATOM 896 C C . GLY A 1 119 ? -13.862 -4.980 -59.117 1.00 39.31 119 GLY A C 1
ATOM 897 O O . GLY A 1 119 ? -14.997 -5.205 -58.717 1.00 39.31 119 GLY A O 1
ATOM 898 N N . ALA A 1 120 ? -13.539 -4.425 -60.289 1.00 46.81 120 ALA A N 1
ATOM 899 C CA . ALA A 1 120 ? -14.284 -4.426 -6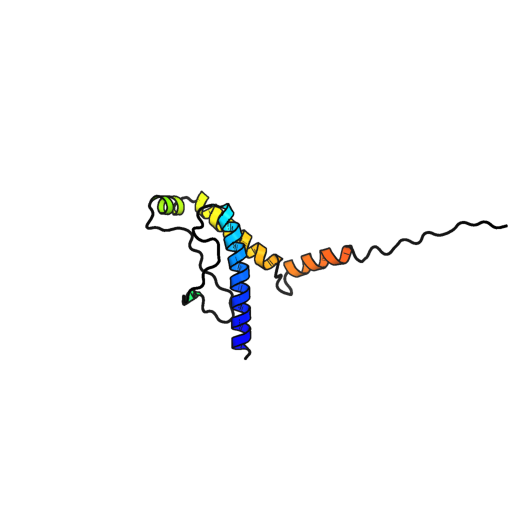1.554 1.00 46.81 120 ALA A CA 1
ATOM 900 C C . ALA A 1 120 ? -15.611 -3.650 -61.679 1.00 46.81 120 ALA A C 1
ATOM 902 O O . ALA A 1 120 ? -16.617 -4.054 -61.121 1.00 46.81 120 ALA A O 1
ATOM 903 N N . THR A 1 121 ? -15.606 -2.647 -62.574 1.00 43.91 121 THR A N 1
ATOM 904 C CA . THR A 1 121 ? -16.473 -2.446 -63.773 1.00 43.91 121 THR A CA 1
ATOM 905 C C . THR A 1 121 ? -15.940 -1.174 -64.472 1.00 43.91 121 THR A C 1
ATOM 907 O O . THR A 1 121 ? -15.773 -0.171 -63.795 1.00 43.91 121 THR A O 1
ATOM 910 N N . GLY A 1 122 ? -15.500 -1.096 -65.732 1.00 40.47 122 GLY A N 1
ATOM 911 C CA . GLY A 1 122 ? -16.102 -1.562 -66.979 1.00 40.47 122 GLY A CA 1
ATOM 912 C C . GLY A 1 122 ? -16.925 -0.427 -67.613 1.00 40.47 122 GLY A C 1
ATOM 913 O O . GLY A 1 122 ? -18.039 -0.225 -67.153 1.00 40.47 122 GLY A O 1
ATOM 914 N N . ALA A 1 123 ? -16.384 0.288 -68.617 1.00 37.59 123 ALA A N 1
ATOM 915 C CA . ALA A 1 123 ? -17.075 0.807 -69.821 1.00 37.59 123 ALA A CA 1
ATOM 916 C C . ALA A 1 123 ? -16.295 1.956 -70.505 1.00 37.59 123 ALA A C 1
ATOM 918 O O . ALA A 1 123 ? -16.032 2.992 -69.901 1.00 37.59 123 ALA A O 1
ATOM 919 N N . ALA A 1 124 ? -15.969 1.744 -71.784 1.00 40.88 124 ALA A N 1
ATOM 920 C CA . ALA A 1 124 ? -15.707 2.777 -72.795 1.00 40.88 124 ALA A CA 1
ATOM 921 C C . ALA A 1 124 ? -17.046 3.485 -73.169 1.00 40.88 124 ALA A C 1
ATOM 923 O O . ALA A 1 124 ? -18.077 3.079 -72.616 1.00 40.88 124 ALA A O 1
ATOM 924 N N . PRO A 1 125 ? -17.125 4.488 -74.069 1.00 51.78 125 PRO A N 1
ATOM 925 C CA . PRO A 1 125 ? -16.346 4.690 -75.300 1.00 51.78 125 PRO A CA 1
ATOM 926 C C . PRO A 1 125 ? -15.337 5.845 -75.265 1.00 51.78 125 PRO A C 1
ATOM 928 O O . PRO A 1 125 ? -15.546 6.813 -74.502 1.00 51.78 125 PRO A O 1
#